Protein AF-A0A921BGF9-F1 (afdb_monomer)

Structure (mmCIF, N/CA/C/O backbone):
data_AF-A0A921BGF9-F1
#
_entry.id   AF-A0A921BGF9-F1
#
loop_
_atom_site.group_PDB
_atom_site.id
_atom_site.type_symbol
_atom_site.label_atom_id
_atom_site.label_alt_id
_atom_site.label_comp_id
_atom_site.label_asym_id
_atom_site.label_entity_id
_atom_site.label_seq_id
_atom_site.pdbx_PDB_ins_code
_atom_site.Cartn_x
_atom_site.Cartn_y
_atom_site.Cartn_z
_atom_site.occupancy
_atom_site.B_iso_or_equiv
_atom_site.auth_seq_id
_atom_site.auth_comp_id
_atom_site.auth_asym_id
_atom_site.auth_atom_id
_atom_site.pdbx_PDB_model_num
ATOM 1 N N . MET A 1 1 ? -17.823 -4.208 -11.037 1.00 56.19 1 MET A N 1
ATOM 2 C CA . MET A 1 1 ? -17.249 -3.559 -9.841 1.00 56.19 1 MET A CA 1
ATOM 3 C C . MET A 1 1 ? -17.051 -4.656 -8.811 1.00 56.19 1 MET A C 1
ATOM 5 O O . MET A 1 1 ? -18.023 -5.332 -8.501 1.00 56.19 1 MET A O 1
ATOM 9 N N . VAL A 1 2 ? -15.812 -4.942 -8.409 1.00 70.38 2 VAL A N 1
ATOM 10 C CA . VAL A 1 2 ? -15.547 -5.986 -7.408 1.00 70.38 2 VAL A CA 1
ATOM 11 C C . VAL A 1 2 ? -15.822 -5.375 -6.039 1.00 70.38 2 VAL A C 1
ATOM 13 O O . VAL A 1 2 ? -15.265 -4.333 -5.710 1.00 70.38 2 V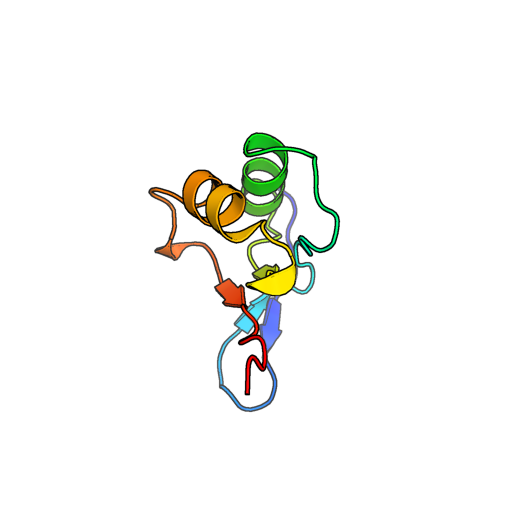AL A O 1
ATOM 16 N N . VAL A 1 3 ? -16.721 -5.982 -5.266 1.00 79.56 3 VAL A N 1
ATOM 17 C CA . VAL A 1 3 ? -16.973 -5.562 -3.884 1.00 79.56 3 VAL A CA 1
ATOM 18 C C . VAL A 1 3 ? -15.964 -6.284 -3.001 1.00 79.56 3 VAL A C 1
ATOM 20 O O . VAL A 1 3 ? -16.102 -7.480 -2.752 1.00 79.56 3 VAL A O 1
ATOM 23 N N . VAL A 1 4 ? -14.932 -5.570 -2.552 1.00 89.88 4 VAL A N 1
ATOM 24 C CA . VAL A 1 4 ? -13.984 -6.084 -1.557 1.00 89.88 4 VAL A CA 1
ATOM 25 C C . VAL A 1 4 ? -14.545 -5.776 -0.173 1.00 89.88 4 VAL A C 1
ATOM 27 O O . VAL A 1 4 ? -14.754 -4.616 0.181 1.00 89.88 4 VAL A O 1
ATOM 30 N N . LYS A 1 5 ? -14.827 -6.823 0.608 1.00 96.00 5 LYS A N 1
ATOM 31 C CA . LYS A 1 5 ? -15.283 -6.686 1.995 1.00 96.00 5 LYS A CA 1
ATOM 32 C C . LYS A 1 5 ? -14.230 -5.934 2.812 1.00 96.00 5 LYS A C 1
ATOM 34 O O . LYS A 1 5 ? -13.036 -6.110 2.584 1.00 96.00 5 LYS A O 1
ATOM 39 N N . ARG A 1 6 ? -14.660 -5.123 3.779 1.00 96.12 6 ARG A N 1
ATOM 40 C CA . ARG A 1 6 ? -13.764 -4.456 4.734 1.00 96.12 6 ARG A CA 1
ATOM 41 C C . ARG A 1 6 ? -13.845 -5.105 6.113 1.00 96.12 6 ARG A C 1
ATOM 43 O O . ARG A 1 6 ? -14.829 -5.773 6.437 1.00 96.12 6 ARG A O 1
ATOM 50 N N . LYS A 1 7 ? -12.777 -4.960 6.893 1.00 97.31 7 LYS A N 1
ATOM 51 C CA . LYS A 1 7 ? -12.644 -5.477 8.259 1.00 97.31 7 LYS A CA 1
ATOM 52 C C . LYS A 1 7 ? -11.960 -4.446 9.143 1.00 97.31 7 LYS A C 1
ATOM 54 O O . LYS A 1 7 ? -11.134 -3.679 8.655 1.00 97.31 7 LYS A O 1
ATOM 59 N N . LEU A 1 8 ? -12.262 -4.484 10.438 1.00 98.06 8 LEU A N 1
ATOM 60 C CA . LEU A 1 8 ? -11.544 -3.698 11.436 1.00 98.06 8 LEU A CA 1
ATOM 61 C C . LEU A 1 8 ? -10.080 -4.146 11.513 1.00 98.06 8 LEU A C 1
ATOM 63 O O . LEU A 1 8 ? -9.782 -5.343 11.565 1.00 98.06 8 LEU A O 1
ATOM 67 N N . LEU A 1 9 ? -9.173 -3.177 11.532 1.00 97.50 9 LEU A N 1
ATOM 68 C CA . LEU A 1 9 ? -7.755 -3.386 11.776 1.00 97.50 9 LEU A CA 1
ATOM 69 C C . LEU A 1 9 ? -7.516 -3.425 13.289 1.00 97.50 9 LEU A C 1
ATOM 71 O O . LEU A 1 9 ? -7.289 -2.393 13.918 1.00 97.50 9 LEU A O 1
ATOM 75 N N . GLY A 1 10 ? -7.595 -4.616 13.880 1.00 96.31 10 GLY A N 1
ATOM 76 C CA . GLY A 1 10 ? -7.433 -4.785 15.326 1.00 96.31 10 GLY A CA 1
ATOM 77 C C . GLY A 1 10 ? -8.429 -3.934 16.121 1.00 96.31 10 GLY A C 1
ATOM 78 O O . GLY A 1 10 ? -9.617 -3.901 15.806 1.00 96.31 10 GLY A O 1
ATOM 79 N N . ASP A 1 11 ? -7.930 -3.231 17.133 1.00 97.62 11 ASP A N 1
ATOM 80 C CA . ASP A 1 11 ? -8.672 -2.302 17.994 1.00 97.62 11 ASP A CA 1
ATOM 81 C C . ASP A 1 11 ? -8.545 -0.828 17.561 1.00 97.62 11 ASP A C 1
ATOM 83 O O . ASP A 1 11 ? -9.027 0.068 18.250 1.00 97.62 11 ASP A O 1
ATOM 87 N N . THR A 1 12 ? -7.954 -0.557 16.391 1.00 97.06 12 THR A N 1
ATOM 88 C CA . THR A 1 12 ? -7.690 0.817 15.916 1.00 97.06 12 THR A CA 1
ATOM 89 C C . THR A 1 12 ? -8.948 1.605 15.538 1.00 97.06 12 THR A C 1
ATOM 91 O O . THR A 1 12 ? -8.878 2.812 15.323 1.00 97.06 12 THR A O 1
ATOM 94 N N . GLY A 1 13 ? -10.091 0.929 15.383 1.00 97.06 13 GLY A N 1
ATOM 95 C CA . GLY A 1 13 ? -11.322 1.514 14.844 1.00 97.06 13 GLY A CA 1
ATOM 96 C C . GLY A 1 13 ? -11.280 1.809 13.337 1.00 97.06 13 GLY A C 1
ATOM 97 O O . GLY A 1 13 ? -12.273 2.275 12.785 1.00 97.06 13 GLY A O 1
ATOM 98 N N . LEU A 1 14 ? -10.164 1.526 12.656 1.00 95.69 14 LEU A N 1
ATOM 99 C CA . LEU A 1 14 ? -10.021 1.714 11.214 1.00 95.69 14 LEU A CA 1
ATOM 100 C C . LEU A 1 14 ? -10.507 0.476 10.464 1.00 95.69 14 LEU A C 1
ATOM 102 O O . LEU A 1 14 ? -10.187 -0.651 10.835 1.00 95.69 14 LEU A O 1
ATOM 106 N N . GLU A 1 15 ? -11.228 0.681 9.365 1.00 96.44 15 GLU A N 1
ATOM 107 C CA . GLU A 1 15 ? -11.584 -0.397 8.446 1.00 96.44 15 GLU A CA 1
ATOM 108 C C . GLU A 1 15 ? -10.608 -0.458 7.269 1.00 96.44 15 GLU A C 1
ATOM 110 O O . GLU A 1 15 ? -10.332 0.548 6.617 1.00 96.44 15 GLU A O 1
ATOM 115 N N . ILE A 1 16 ? -10.139 -1.650 6.920 1.00 97.00 16 ILE A N 1
ATOM 116 C CA . ILE A 1 16 ? -9.263 -1.911 5.769 1.00 97.00 16 ILE A CA 1
ATOM 117 C C . ILE A 1 16 ? -9.898 -2.965 4.854 1.00 97.00 16 ILE A C 1
ATOM 119 O O . ILE A 1 16 ? -10.710 -3.764 5.327 1.00 97.00 16 ILE A O 1
ATOM 123 N N . PRO A 1 17 ? -9.599 -2.976 3.544 1.00 96.94 17 PRO A N 1
ATOM 124 C CA . PRO A 1 17 ? -10.065 -4.044 2.664 1.00 96.94 17 PRO A CA 1
ATOM 125 C C . PRO A 1 17 ? -9.503 -5.405 3.103 1.00 96.94 17 PRO A C 1
ATOM 127 O O . PRO A 1 17 ? -8.364 -5.514 3.547 1.00 96.94 17 PRO A O 1
ATOM 130 N N . GLU A 1 18 ? -10.307 -6.459 2.956 1.00 96.25 18 GLU A N 1
ATOM 131 C CA . GLU A 1 18 ? -9.935 -7.847 3.269 1.00 96.25 18 GLU A CA 1
ATOM 132 C C . GLU A 1 18 ? -8.825 -8.376 2.342 1.00 96.25 18 GLU A C 1
ATOM 134 O O . GLU A 1 18 ? -8.143 -9.339 2.685 1.00 96.25 18 GLU A O 1
ATOM 139 N N . ILE A 1 19 ? -8.622 -7.726 1.191 1.00 96.19 19 ILE A N 1
ATOM 140 C CA . ILE A 1 19 ? -7.545 -8.005 0.240 1.00 96.19 19 ILE A CA 1
ATOM 141 C C . ILE A 1 19 ? -6.618 -6.789 0.174 1.00 96.19 19 ILE A C 1
ATOM 143 O O . ILE A 1 19 ? -7.068 -5.670 -0.070 1.00 96.19 19 ILE A O 1
ATOM 147 N N . GLY A 1 20 ? -5.317 -7.029 0.341 1.00 97.25 20 GLY A N 1
ATOM 148 C CA . GLY A 1 20 ? -4.263 -6.031 0.171 1.00 97.25 20 GLY A CA 1
ATOM 149 C C . GLY A 1 20 ? -3.232 -6.433 -0.883 1.00 97.25 20 GLY A C 1
ATOM 150 O O . GLY A 1 20 ? -3.176 -7.581 -1.324 1.00 97.25 20 GLY A O 1
ATOM 151 N N . LEU A 1 21 ? -2.403 -5.471 -1.279 1.00 98.31 21 LEU A N 1
ATOM 152 C CA . LEU A 1 21 ? -1.309 -5.617 -2.232 1.00 98.31 21 LEU A CA 1
ATOM 153 C C . LEU A 1 21 ? 0.023 -5.636 -1.477 1.00 98.31 21 LEU A C 1
ATOM 155 O O . LEU A 1 21 ? 0.464 -4.605 -0.977 1.00 98.31 21 LEU A O 1
ATOM 159 N N . GLY A 1 22 ? 0.671 -6.798 -1.406 1.00 98.44 22 GLY A N 1
ATOM 160 C CA . GLY A 1 22 ? 2.026 -6.917 -0.866 1.00 98.44 22 GLY A CA 1
ATOM 161 C C . GLY A 1 22 ? 3.081 -6.604 -1.922 1.00 98.44 22 GLY A C 1
ATOM 162 O O . GLY A 1 22 ? 3.010 -7.122 -3.038 1.00 98.44 22 GLY A O 1
ATOM 163 N N . THR A 1 23 ? 4.080 -5.790 -1.575 1.00 98.56 23 THR A N 1
ATOM 164 C CA . THR A 1 23 ? 5.131 -5.376 -2.521 1.00 98.56 23 THR A CA 1
ATOM 165 C C . THR A 1 23 ? 6.495 -6.029 -2.286 1.00 98.56 23 THR A C 1
ATOM 167 O O . THR A 1 23 ? 7.479 -5.665 -2.932 1.00 98.56 23 THR A O 1
ATOM 170 N N . TRP A 1 24 ? 6.602 -7.028 -1.408 1.00 98.06 24 TRP A N 1
ATOM 171 C CA . TRP A 1 24 ? 7.847 -7.786 -1.261 1.00 98.06 24 TRP A CA 1
ATOM 172 C C . TRP A 1 24 ? 8.203 -8.515 -2.565 1.00 98.06 24 TRP A C 1
ATOM 174 O O . TRP A 1 24 ? 7.397 -9.274 -3.100 1.00 98.06 24 TRP A O 1
ATOM 184 N N . ARG A 1 25 ? 9.419 -8.282 -3.083 1.00 97.50 25 ARG A N 1
ATOM 185 C CA . ARG A 1 25 ? 9.901 -8.794 -4.388 1.00 97.50 25 ARG A CA 1
ATOM 186 C C . ARG A 1 25 ? 9.050 -8.364 -5.592 1.00 97.50 25 ARG A C 1
ATOM 188 O O . ARG A 1 25 ? 9.133 -8.973 -6.656 1.00 97.50 25 ARG A O 1
ATOM 195 N N . TYR A 1 26 ? 8.244 -7.318 -5.446 1.00 97.19 26 TYR A N 1
ATOM 196 C CA . TYR A 1 26 ? 7.386 -6.840 -6.517 1.00 97.19 26 TYR A CA 1
ATOM 197 C C . TYR A 1 26 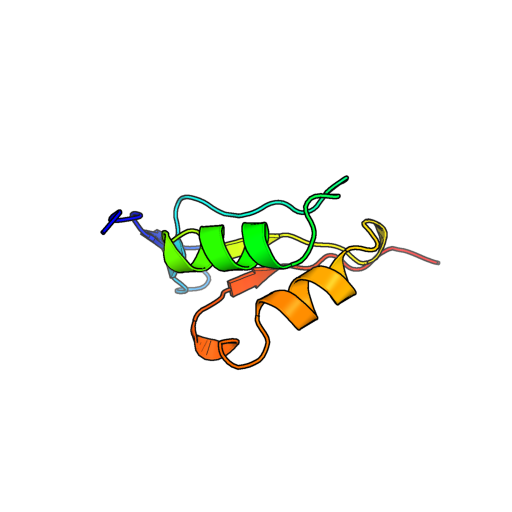? 8.182 -6.140 -7.627 1.00 97.19 26 TYR A C 1
ATOM 199 O O . TYR A 1 26 ? 8.937 -5.203 -7.375 1.00 97.19 26 TYR A O 1
ATOM 207 N N . SER A 1 27 ? 7.956 -6.564 -8.872 1.00 96.62 27 SER A N 1
ATOM 208 C CA . SER A 1 27 ? 8.603 -6.025 -10.078 1.00 96.62 27 SER A CA 1
ATOM 209 C C . SER A 1 27 ? 7.613 -5.632 -11.185 1.00 96.62 27 SER A C 1
ATOM 211 O O . SER A 1 27 ? 8.025 -5.322 -12.298 1.00 96.62 27 SER A O 1
ATOM 213 N N . GLY A 1 28 ? 6.307 -5.609 -10.891 1.00 96.06 28 GLY A N 1
ATOM 214 C CA . GLY A 1 28 ? 5.251 -5.355 -11.884 1.00 96.06 28 GLY A CA 1
ATOM 215 C C . GLY A 1 28 ? 5.092 -3.893 -12.330 1.00 96.06 28 GLY A C 1
ATOM 216 O O . GLY A 1 28 ? 4.335 -3.622 -13.258 1.00 96.06 28 GLY A O 1
ATOM 217 N N . GLY A 1 29 ? 5.792 -2.944 -11.705 1.00 96.19 29 GLY A N 1
ATOM 218 C CA . GLY A 1 29 ? 5.722 -1.521 -12.054 1.00 96.19 29 GLY A CA 1
ATOM 219 C C . GLY A 1 29 ? 4.541 -0.769 -1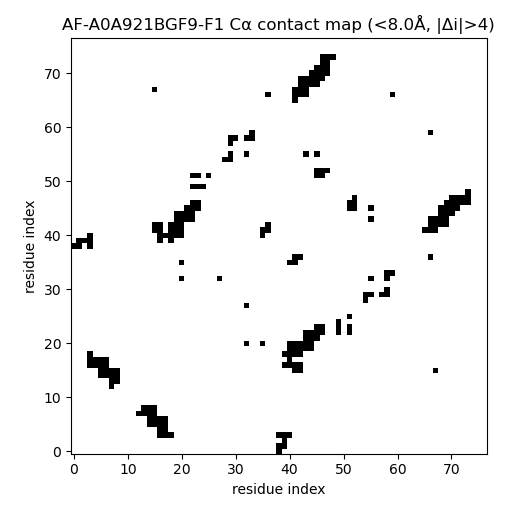1.424 1.00 96.19 29 GLY A C 1
ATOM 220 O O . GLY A 1 29 ? 4.047 -1.115 -10.364 1.00 96.19 29 GLY A O 1
ATOM 221 N N . ILE A 1 30 ? 4.122 0.339 -12.028 1.00 98.19 30 ILE A N 1
ATOM 222 C CA . ILE A 1 30 ? 3.139 1.249 -11.409 1.00 98.19 30 ILE A CA 1
ATOM 223 C C . ILE A 1 30 ? 1.700 0.793 -11.686 1.00 98.19 30 ILE A C 1
ATOM 225 O O . ILE A 1 30 ? 0.853 0.776 -10.792 1.00 98.19 30 ILE A O 1
ATOM 229 N N . GLU A 1 31 ? 1.420 0.400 -12.929 1.00 97.88 31 GLU A N 1
ATOM 230 C CA . GLU A 1 31 ? 0.051 0.136 -13.375 1.00 97.88 31 GLU A CA 1
ATOM 231 C C . GLU A 1 31 ? -0.628 -1.060 -12.697 1.00 97.88 31 GLU A C 1
ATOM 233 O O . GLU A 1 31 ? -1.811 -0.932 -12.378 1.00 97.88 31 GLU A O 1
ATOM 238 N N . PRO A 1 32 ? 0.045 -2.187 -12.384 1.00 97.50 32 PRO A N 1
ATOM 239 C CA . PRO A 1 32 ? -0.630 -3.267 -11.668 1.00 97.50 32 PRO A CA 1
ATOM 240 C C . PRO A 1 32 ? -1.014 -2.892 -10.231 1.00 97.50 32 PRO A C 1
ATOM 242 O O . PRO A 1 32 ? -2.078 -3.304 -9.774 1.00 97.50 32 PRO A O 1
ATOM 245 N N . LEU A 1 33 ? -0.210 -2.071 -9.537 1.00 97.75 33 LEU A N 1
ATOM 246 C CA . LEU A 1 33 ? -0.588 -1.537 -8.221 1.00 97.75 33 LEU A CA 1
ATOM 247 C C . LEU A 1 33 ? -1.842 -0.666 -8.337 1.00 97.75 33 LEU A C 1
ATOM 249 O O . LEU A 1 33 ? -2.821 -0.880 -7.623 1.00 97.75 33 LEU A O 1
ATOM 253 N N . ARG A 1 34 ? -1.852 0.264 -9.298 1.00 97.00 34 ARG A N 1
ATOM 254 C CA . ARG A 1 34 ? -3.000 1.144 -9.550 1.00 97.00 34 ARG A CA 1
ATOM 255 C C . ARG A 1 34 ? -4.252 0.361 -9.954 1.00 97.00 34 ARG A C 1
ATOM 257 O O . ARG A 1 34 ? -5.354 0.687 -9.521 1.00 97.00 34 ARG A O 1
ATOM 264 N N . ALA A 1 35 ? -4.096 -0.693 -10.755 1.00 96.31 35 ALA A N 1
ATOM 265 C CA . ALA A 1 35 ? -5.189 -1.582 -11.129 1.00 96.31 35 ALA A CA 1
ATOM 266 C C . ALA A 1 35 ? -5.761 -2.325 -9.915 1.00 96.31 35 ALA A C 1
ATOM 268 O O . ALA A 1 35 ? -6.979 -2.384 -9.774 1.00 96.31 35 ALA A O 1
ATOM 269 N N . GLY A 1 36 ? -4.906 -2.828 -9.019 1.00 95.81 36 GLY A N 1
ATOM 270 C CA . GLY A 1 36 ? -5.337 -3.458 -7.771 1.00 95.81 36 GLY A CA 1
ATOM 271 C C . GLY A 1 36 ? -6.158 -2.510 -6.894 1.00 95.81 36 GLY A C 1
ATOM 272 O O . GLY A 1 36 ? -7.245 -2.882 -6.451 1.00 95.81 36 GLY A O 1
ATOM 273 N N . VAL A 1 37 ? -5.711 -1.259 -6.741 1.00 96.06 37 VAL A N 1
ATOM 274 C CA . VAL A 1 37 ? -6.464 -0.222 -6.013 1.00 96.06 37 VAL A CA 1
ATOM 275 C C . VAL A 1 37 ? -7.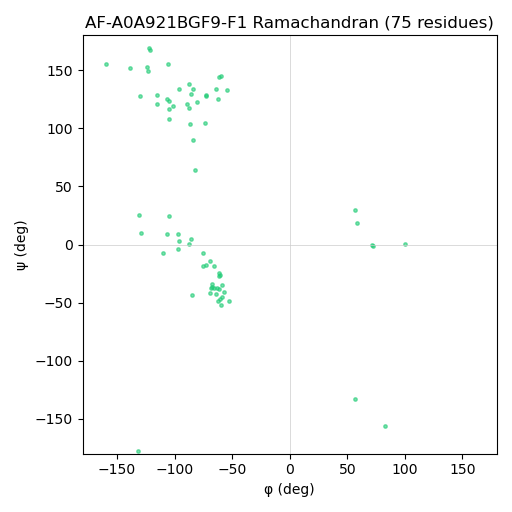829 0.033 -6.663 1.00 96.06 37 VAL A C 1
ATOM 277 O O . VAL A 1 37 ? -8.843 -0.007 -5.969 1.00 96.06 37 VAL A O 1
ATOM 280 N N . ARG A 1 38 ? -7.897 0.188 -7.996 1.00 94.75 38 ARG A N 1
ATOM 281 C CA . ARG A 1 38 ? -9.174 0.350 -8.733 1.00 94.75 38 ARG A CA 1
ATOM 282 C C . ARG A 1 38 ? -10.127 -0.842 -8.577 1.00 94.75 38 ARG A C 1
ATOM 284 O O . ARG A 1 38 ? -11.336 -0.678 -8.720 1.00 94.75 38 ARG A O 1
ATOM 291 N N . LEU A 1 39 ? -9.599 -2.037 -8.315 1.00 95.31 39 LEU A N 1
ATOM 29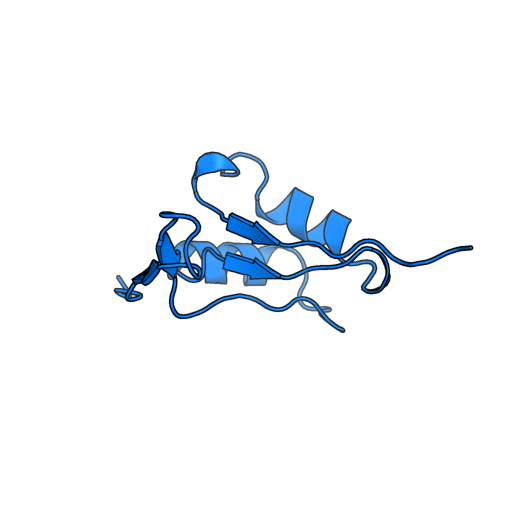2 C CA . LEU A 1 39 ? -10.378 -3.254 -8.071 1.00 95.31 39 LEU A CA 1
ATOM 293 C C . LEU A 1 39 ? -10.769 -3.438 -6.593 1.00 95.31 39 LEU A C 1
ATOM 295 O O . LEU A 1 39 ? -11.449 -4.409 -6.273 1.00 95.31 39 LEU A O 1
ATOM 299 N N . GLY A 1 40 ? -10.382 -2.513 -5.707 1.00 94.50 40 GLY A N 1
ATOM 300 C CA . GLY A 1 40 ? -10.759 -2.506 -4.291 1.00 94.50 40 GLY A CA 1
ATOM 301 C C . GLY A 1 40 ? -9.694 -3.046 -3.332 1.00 94.50 40 GLY A C 1
ATOM 302 O O . GLY A 1 40 ? -9.923 -3.045 -2.125 1.00 94.50 40 GLY A O 1
ATOM 303 N N . ALA A 1 41 ? -8.524 -3.467 -3.826 1.00 96.06 41 ALA A N 1
ATOM 304 C CA . ALA A 1 41 ? -7.380 -3.833 -2.987 1.00 96.06 41 ALA A CA 1
ATOM 305 C C . ALA A 1 41 ? -6.598 -2.573 -2.572 1.00 96.06 41 ALA A C 1
ATOM 307 O O . ALA A 1 41 ? -5.462 -2.354 -2.987 1.00 96.06 41 ALA A O 1
ATOM 308 N N . SER A 1 42 ? -7.246 -1.700 -1.798 1.00 96.31 42 SER A N 1
ATOM 309 C CA . SER A 1 42 ? -6.713 -0.387 -1.411 1.00 96.31 42 SER A CA 1
ATOM 310 C C . SER A 1 42 ? -5.820 -0.394 -0.164 1.00 96.31 42 SER A C 1
ATOM 312 O O . SER A 1 42 ? -5.362 0.663 0.258 1.00 96.31 42 SER A O 1
ATOM 314 N N . LEU A 1 43 ? -5.523 -1.562 0.413 1.00 98.19 43 LEU A N 1
ATOM 315 C CA . LEU A 1 43 ? -4.446 -1.738 1.388 1.00 98.19 43 LEU A CA 1
ATOM 316 C C . LEU A 1 43 ? -3.158 -2.078 0.637 1.00 98.19 43 LEU A C 1
ATOM 318 O O . LEU A 1 43 ? -3.115 -3.100 -0.042 1.00 98.19 43 LEU A O 1
ATOM 322 N N . ILE A 1 44 ? -2.109 -1.270 0.775 1.00 98.56 44 ILE A N 1
ATOM 323 C CA . ILE A 1 44 ? -0.793 -1.536 0.180 1.00 98.56 44 ILE A CA 1
ATOM 324 C C . ILE A 1 44 ? 0.228 -1.752 1.293 1.00 98.56 44 ILE A C 1
ATOM 326 O O . ILE A 1 44 ? 0.463 -0.866 2.111 1.00 98.56 44 ILE A O 1
ATOM 330 N N . ASP A 1 45 ? 0.847 -2.929 1.297 1.00 98.75 45 ASP A N 1
ATOM 331 C CA . ASP A 1 45 ? 1.912 -3.308 2.218 1.00 98.75 45 ASP A CA 1
ATOM 332 C C . ASP A 1 45 ? 3.276 -3.195 1.527 1.00 98.75 45 ASP A C 1
ATOM 334 O O . ASP A 1 45 ? 3.547 -3.880 0.540 1.00 98.75 45 ASP A O 1
ATOM 338 N N . THR A 1 46 ? 4.137 -2.333 2.063 1.00 98.62 46 THR A N 1
ATOM 339 C CA . THR A 1 46 ? 5.515 -2.116 1.610 1.00 98.62 46 THR A CA 1
ATOM 340 C C . THR A 1 46 ? 6.482 -2.132 2.799 1.00 98.62 46 THR A C 1
ATOM 342 O O . THR A 1 46 ? 6.108 -2.421 3.941 1.00 98.62 46 THR A O 1
ATOM 345 N N . ALA A 1 47 ? 7.761 -1.902 2.528 1.00 98.12 47 ALA A N 1
ATOM 346 C CA . ALA A 1 47 ? 8.800 -1.679 3.524 1.00 98.12 47 ALA A CA 1
ATOM 347 C C . ALA A 1 47 ? 9.991 -0.968 2.876 1.00 98.12 47 ALA A C 1
ATOM 349 O O . ALA A 1 47 ? 10.246 -1.167 1.682 1.00 98.12 47 ALA A O 1
ATOM 350 N N . GLU A 1 48 ? 10.780 -0.254 3.679 1.00 95.62 48 GLU A N 1
ATOM 351 C CA . GLU A 1 48 ? 12.061 0.326 3.253 1.00 95.62 48 GLU A CA 1
ATOM 352 C C . GLU A 1 48 ? 12.966 -0.749 2.616 1.00 95.62 48 GLU A C 1
ATOM 354 O O . GLU A 1 48 ? 13.443 -0.609 1.485 1.00 95.62 48 GLU A O 1
ATOM 359 N N . MET A 1 49 ? 13.107 -1.900 3.289 1.00 96.25 49 MET A N 1
ATOM 360 C CA . MET A 1 49 ? 13.946 -3.016 2.833 1.00 96.25 49 MET A CA 1
ATOM 361 C C . MET A 1 49 ? 13.501 -3.603 1.480 1.00 96.25 49 MET A C 1
ATOM 363 O O . MET A 1 49 ? 14.312 -4.189 0.763 1.00 96.25 49 MET A O 1
ATOM 367 N N . TYR A 1 50 ? 12.227 -3.458 1.098 1.00 96.94 50 TYR A N 1
ATOM 368 C CA . TYR A 1 50 ? 11.723 -4.004 -0.168 1.00 96.94 50 TYR A CA 1
ATOM 369 C C . TYR A 1 50 ? 12.183 -3.181 -1.373 1.00 96.94 50 TYR A C 1
ATOM 371 O O . TYR A 1 50 ? 12.149 -3.687 -2.493 1.00 96.94 50 TYR A O 1
ATOM 379 N N . ARG A 1 51 ? 12.623 -1.929 -1.159 1.00 96.19 51 ARG A N 1
ATOM 380 C CA . ARG A 1 51 ? 12.990 -0.969 -2.215 1.00 96.19 51 ARG A CA 1
ATOM 381 C C . ARG A 1 51 ? 11.857 -0.708 -3.219 1.00 96.19 51 ARG A C 1
ATOM 383 O O . ARG A 1 51 ? 12.104 -0.388 -4.380 1.00 96.19 51 ARG A O 1
ATOM 390 N N . THR A 1 52 ? 10.60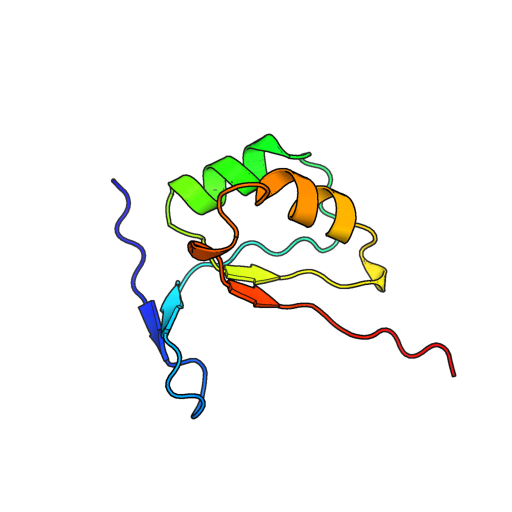7 -0.823 -2.767 1.00 98.12 52 THR A N 1
ATOM 391 C CA . THR A 1 52 ? 9.398 -0.641 -3.591 1.00 98.12 52 THR A CA 1
ATOM 392 C C . THR A 1 52 ? 8.599 0.616 -3.269 1.00 98.12 52 THR A C 1
ATOM 394 O O . THR A 1 52 ? 7.679 0.941 -4.015 1.00 98.12 52 THR A O 1
ATOM 397 N N . GLU A 1 53 ? 8.941 1.356 -2.211 1.00 97.88 53 GLU A N 1
ATOM 398 C CA . GLU A 1 53 ? 8.170 2.530 -1.771 1.00 97.88 53 GLU A CA 1
ATOM 399 C C . GLU A 1 53 ? 8.059 3.612 -2.852 1.00 97.88 53 GLU A C 1
ATOM 401 O O . GLU A 1 53 ? 7.001 4.213 -3.006 1.00 97.88 53 GLU A O 1
ATOM 406 N N . SER A 1 54 ? 9.091 3.800 -3.685 1.00 97.50 54 SER A N 1
ATOM 407 C CA . SER A 1 54 ? 9.015 4.729 -4.824 1.00 97.50 54 SER A CA 1
ATOM 408 C C . SER A 1 54 ? 7.962 4.307 -5.859 1.00 97.50 54 SER A C 1
ATOM 410 O O . SER A 1 54 ? 7.254 5.157 -6.399 1.00 97.50 54 SER A O 1
ATOM 412 N N . ASN A 1 55 ? 7.812 3.003 -6.118 1.00 97.81 55 ASN A N 1
ATOM 413 C CA . ASN A 1 55 ? 6.777 2.499 -7.026 1.00 97.81 55 ASN A CA 1
ATOM 414 C C . ASN A 1 55 ? 5.384 2.675 -6.417 1.00 97.81 55 ASN A C 1
ATOM 416 O O . ASN A 1 55 ? 4.474 3.102 -7.124 1.00 97.81 55 ASN A O 1
ATOM 420 N N . VAL A 1 56 ? 5.237 2.406 -5.114 1.00 98.25 56 VAL A N 1
ATOM 421 C CA . VAL A 1 56 ? 3.984 2.637 -4.380 1.00 98.25 56 VAL A CA 1
ATOM 422 C C . VAL A 1 56 ? 3.600 4.112 -4.434 1.00 98.25 56 VAL A C 1
ATOM 424 O O . VAL A 1 56 ? 2.507 4.425 -4.893 1.00 98.25 56 VAL A O 1
ATOM 427 N N . GLY A 1 57 ? 4.513 5.017 -4.070 1.00 98.12 57 GLY A N 1
ATOM 428 C CA . GLY A 1 57 ? 4.273 6.462 -4.077 1.00 98.12 57 GLY A CA 1
ATOM 429 C C . GLY A 1 57 ? 3.848 6.991 -5.449 1.00 98.12 57 GLY A C 1
ATOM 430 O O . GLY A 1 57 ? 2.906 7.771 -5.543 1.00 98.12 57 GLY A O 1
ATOM 431 N N . LYS A 1 58 ? 4.472 6.511 -6.533 1.00 98.31 58 LYS A N 1
ATOM 432 C CA . LYS A 1 58 ? 4.060 6.858 -7.905 1.00 98.31 58 LYS A CA 1
ATOM 433 C C . LYS A 1 58 ? 2.692 6.279 -8.279 1.00 98.31 58 LYS A C 1
ATOM 435 O O . LYS A 1 58 ? 1.937 6.929 -8.998 1.00 98.31 58 LYS A O 1
ATOM 440 N N . ALA A 1 59 ? 2.367 5.071 -7.817 1.00 98.00 59 ALA A N 1
ATOM 441 C CA . ALA A 1 59 ? 1.092 4.420 -8.118 1.00 98.00 59 ALA A CA 1
ATOM 442 C C . ALA A 1 59 ? -0.102 5.115 -7.466 1.00 98.00 59 ALA A C 1
ATOM 444 O O . ALA A 1 59 ? -1.148 5.225 -8.111 1.00 98.00 59 ALA A O 1
ATOM 445 N N . ILE A 1 60 ? 0.080 5.606 -6.238 1.00 97.50 60 ILE A N 1
ATOM 446 C CA . ILE A 1 60 ? -0.971 6.256 -5.446 1.00 97.50 60 ILE A CA 1
ATOM 447 C C . ILE A 1 60 ? -0.968 7.781 -5.547 1.00 97.50 60 ILE A C 1
ATOM 449 O O . ILE A 1 60 ? -1.753 8.434 -4.861 1.00 97.50 60 ILE A O 1
ATOM 453 N N . ASN A 1 61 ? -0.080 8.362 -6.359 1.00 97.38 61 ASN A N 1
ATOM 454 C CA . ASN A 1 61 ? -0.090 9.800 -6.584 1.00 97.38 61 ASN A CA 1
ATOM 455 C C . ASN A 1 61 ? -1.488 10.231 -7.056 1.00 97.38 61 ASN A C 1
ATOM 457 O O . ASN A 1 61 ? -2.051 9.579 -7.933 1.00 97.38 61 ASN A O 1
ATO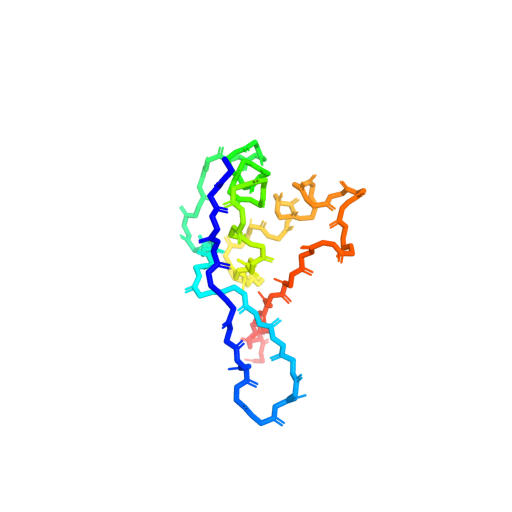M 461 N N . GLU A 1 62 ? -2.017 11.301 -6.460 1.00 96.44 62 GLU A N 1
ATOM 462 C CA . GLU A 1 62 ? -3.361 11.863 -6.698 1.00 96.44 62 GLU A CA 1
ATOM 463 C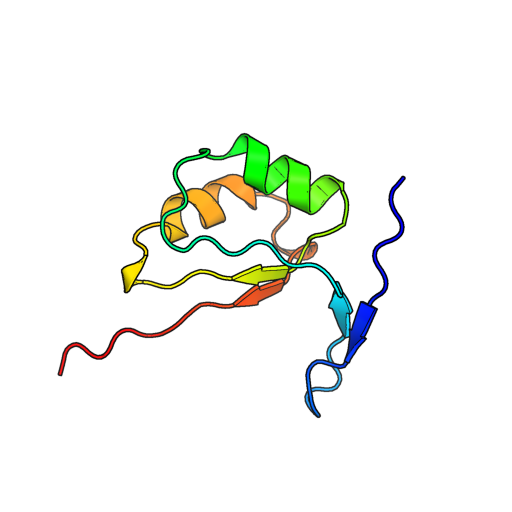 C . GLU A 1 62 ? -4.541 11.039 -6.147 1.00 96.44 62 GLU A C 1
ATOM 465 O O . GLU A 1 62 ? -5.684 11.473 -6.264 1.00 96.44 62 GLU A O 1
ATOM 470 N N . ILE A 1 63 ? -4.292 9.877 -5.530 1.00 95.94 63 ILE A N 1
ATOM 471 C CA . ILE A 1 63 ? -5.320 9.017 -4.910 1.00 95.94 63 ILE A CA 1
ATOM 472 C C . ILE A 1 63 ? -4.932 8.587 -3.486 1.00 95.94 63 ILE A C 1
ATOM 474 O O . ILE A 1 63 ? -5.336 7.522 -3.013 1.00 95.94 63 ILE A O 1
ATOM 478 N N . GLN A 1 64 ? -4.095 9.378 -2.805 1.00 96.06 64 GLN A N 1
ATOM 479 C CA . GLN A 1 64 ? -3.572 9.035 -1.477 1.00 96.06 64 GLN A CA 1
ATOM 480 C C . GLN A 1 64 ? -4.683 8.883 -0.426 1.00 96.06 64 GLN A C 1
ATOM 482 O O . GLN A 1 64 ? -4.530 8.129 0.528 1.00 96.06 64 GLN A O 1
ATOM 487 N N . ASP A 1 65 ? -5.803 9.575 -0.617 1.00 95.75 65 ASP A N 1
ATOM 488 C CA . ASP A 1 65 ? -7.002 9.529 0.220 1.00 95.75 65 ASP A CA 1
ATOM 489 C C . ASP A 1 65 ? -7.813 8.228 0.072 1.00 95.75 65 ASP A C 1
ATOM 491 O O . ASP A 1 65 ? -8.631 7.900 0.931 1.00 95.75 65 ASP A O 1
ATOM 495 N N . GLN A 1 66 ? -7.579 7.466 -0.998 1.00 94.12 66 GLN A N 1
ATOM 496 C CA . GLN A 1 66 ? -8.305 6.232 -1.312 1.00 94.12 66 GLN A CA 1
ATOM 497 C C . GLN A 1 66 ? -7.579 4.963 -0.854 1.00 94.12 66 GLN A C 1
ATOM 499 O O . GLN A 1 66 ? -8.124 3.866 -1.002 1.00 94.12 66 GLN A O 1
ATOM 504 N N . VAL A 1 67 ? -6.363 5.081 -0.312 1.00 97.12 67 VAL A N 1
ATOM 505 C CA . VAL A 1 67 ? -5.511 3.942 0.047 1.00 97.12 67 VAL A CA 1
ATOM 506 C C . VAL A 1 67 ? -5.105 3.952 1.516 1.00 97.12 67 VAL A C 1
ATOM 508 O O . VAL A 1 67 ? -4.917 4.994 2.132 1.00 97.12 67 VAL A O 1
ATOM 511 N N . PHE A 1 68 ? -4.913 2.758 2.068 1.00 97.81 68 PHE A N 1
ATOM 512 C CA . PHE A 1 68 ? -4.242 2.544 3.342 1.00 97.81 68 PHE A CA 1
ATOM 513 C C . PHE A 1 68 ? -2.841 2.000 3.057 1.00 97.81 68 PHE A C 1
ATOM 515 O O . PHE A 1 68 ? -2.708 0.908 2.504 1.00 97.81 68 PHE A O 1
ATOM 522 N N . VAL A 1 69 ? -1.790 2.737 3.419 1.00 98.19 69 VAL A N 1
ATOM 523 C CA . VAL A 1 69 ? -0.400 2.299 3.212 1.00 98.19 69 VAL A CA 1
ATOM 524 C C . VAL A 1 69 ? 0.199 1.849 4.537 1.00 98.19 69 VAL A C 1
ATOM 526 O O . VAL A 1 69 ? 0.263 2.623 5.489 1.00 98.19 69 VAL A O 1
ATOM 529 N N . ALA A 1 70 ? 0.677 0.609 4.579 1.00 98.25 70 ALA A N 1
ATOM 530 C CA . ALA A 1 70 ? 1.479 0.081 5.673 1.00 98.25 70 ALA A CA 1
ATOM 531 C C . ALA A 1 70 ? 2.939 -0.039 5.217 1.00 98.25 70 ALA A C 1
ATOM 533 O O . ALA A 1 70 ? 3.227 -0.684 4.208 1.00 98.25 70 ALA A O 1
ATOM 534 N N . THR A 1 71 ? 3.865 0.565 5.962 1.00 98.19 71 THR A N 1
ATOM 535 C CA . THR A 1 71 ? 5.311 0.385 5.763 1.00 98.19 71 THR A CA 1
ATOM 536 C C . THR A 1 71 ? 5.976 -0.134 7.036 1.00 98.19 71 THR A C 1
ATOM 538 O O . THR A 1 71 ? 5.356 -0.198 8.097 1.00 98.19 71 THR A O 1
ATOM 541 N N . LYS A 1 72 ? 7.235 -0.555 6.924 1.00 97.75 72 LYS A N 1
ATOM 542 C CA . LYS A 1 72 ? 8.022 -1.164 7.999 1.00 97.75 72 LYS A CA 1
ATOM 543 C C . LYS A 1 72 ? 9.361 -0.447 8.076 1.00 97.75 72 LYS A C 1
ATOM 545 O O . LYS A 1 72 ? 10.055 -0.347 7.063 1.00 97.75 72 LYS A O 1
ATOM 550 N N . VAL A 1 73 ? 9.710 0.013 9.273 1.00 95.19 73 VAL A N 1
ATOM 551 C CA . VAL A 1 73 ? 11.015 0.615 9.562 1.00 95.19 73 VAL A CA 1
ATOM 552 C C . VAL A 1 73 ? 12.064 -0.491 9.577 1.00 95.19 73 VAL A C 1
ATOM 554 O O . VAL A 1 73 ? 11.883 -1.507 10.252 1.00 95.19 73 VAL A O 1
ATOM 557 N N . TRP A 1 74 ? 13.144 -0.316 8.819 1.00 90.00 74 TRP A N 1
ATOM 558 C CA . TRP A 1 74 ? 14.261 -1.251 8.833 1.00 90.00 74 TRP A CA 1
ATOM 559 C C . TRP A 1 74 ? 15.230 -0.889 9.964 1.00 90.00 74 TRP A C 1
ATOM 561 O O . TRP A 1 74 ? 15.629 0.263 10.118 1.00 90.00 74 TRP A O 1
ATOM 571 N N . GLY A 1 75 ? 15.596 -1.870 10.791 1.00 84.56 75 GLY A N 1
ATOM 572 C CA . GLY A 1 75 ? 16.579 -1.665 11.850 1.00 84.56 75 GLY A CA 1
ATOM 573 C C . GLY A 1 75 ? 17.980 -1.563 11.253 1.00 84.56 75 GLY A C 1
ATOM 574 O O . GLY A 1 75 ? 18.549 -2.578 10.866 1.00 84.56 75 GLY A O 1
ATOM 575 N N . THR A 1 76 ? 18.534 -0.353 11.173 1.00 69.62 76 THR A N 1
ATOM 576 C CA . THR A 1 76 ? 19.930 -0.108 10.759 1.00 69.62 76 THR A CA 1
ATOM 577 C C . THR A 1 76 ? 20.842 0.256 11.933 1.00 69.62 76 THR A C 1
ATOM 579 O O . THR A 1 76 ? 21.820 0.974 11.733 1.00 69.62 76 THR A O 1
ATOM 582 N N . THR A 1 77 ? 20.498 -0.157 13.157 1.00 60.03 77 THR A N 1
ATOM 583 C CA . THR A 1 77 ? 21.382 0.028 14.323 1.00 60.03 77 THR A CA 1
ATOM 584 C C . THR A 1 77 ? 22.523 -0.976 14.300 1.00 60.03 77 THR A C 1
ATOM 586 O O . THR A 1 77 ? 22.249 -2.159 13.997 1.00 60.03 77 THR A O 1
#

Nearest PDB structures (foldseek):
  7mbf-assembly6_F  TM=8.379E-01  e=8.599E-04  Papaver somniferum
  2npn-assembly1_A  TM=4.438E-01  e=3.911E+00  Corynebacterium diphtheriae

Sequence (77 aa):
MVVVKRKLLGDTGLEIPEIGLGTWRYSGGIEPLRAGVRLGASLIDTAEMYRTESNVGKAINEIQDQVFVATKVWGTT

Foldseek 3Di:
DADFDWDDPPPPRDIAGPAAAEQQVNDPAQVVNLVCLVNPNQEYEEEPVSVCVVRVCVNCVVPVVSHHYDYDYDDPD

Mean predicted aligned error: 3.18 Å

Secondary structure (DSSP, 8-state):
-----EEE-TTS--EEESSEEE-TT--S-HHHHHHHHHTT--EEE--GGGT-HHHHHHHSTT-GGG-EEE-------

Radius of gyration: 12.77 Å; Cα contacts (8 Å, |Δi|>4): 118; chains: 1; bounding box: 39×21×31 Å

pLDDT: mean 94.76, std 7.85, range [56.19, 98.75]

Solvent-accessible surface area (backbone atoms only — not 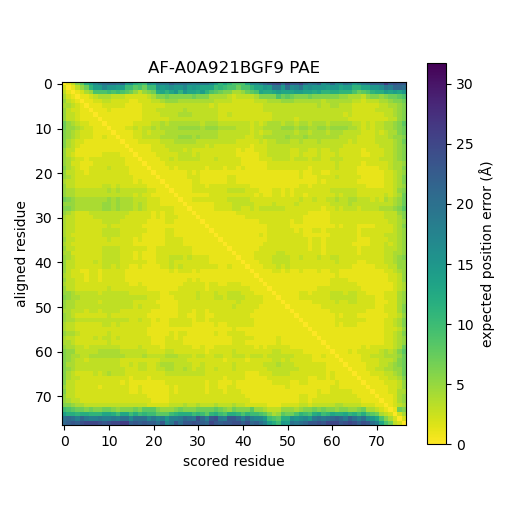comparable to full-atom values): 4616 Å² total; per-residue (Å²): 134,64,85,56,57,67,41,67,52,78,89,73,81,43,74,42,38,76,46,62,44,73,32,74,86,60,79,78,62,40,62,57,55,37,50,38,37,76,50,38,29,27,24,39,40,48,26,63,85,50,74,35,56,70,45,50,54,64,36,38,58,97,43,62,91,71,46,49,78,45,72,46,87,68,89,83,124